Protein AF-A0A0P7BAP7-F1 (afdb_monomer)

Secondary structure (DSSP, 8-state):
--S--TTPPPEEEEEESSTTHHHHHHHHHHHHHTT--EEEEEETT--TTHHHH-TTSHHHHHHHHHHHHHHHHHHH-TTTPPPEEEEE-TTT-PEEE--STTS----HHHHHHHHHHHHTPPP-------

Organism: NCBI:txid78410

Nearest PDB structures (foldseek):
  5ztb-assembly1_B  TM=4.074E-01  e=4.237E-01  Thermus thermophilus HB27
  6de6-assembly1_B  TM=2.497E-01  e=5.277E-02  Rhizobium sp. 4-9
  4fwj-assembly1_A  TM=6.553E-01  e=9.877E-01  Homo sapiens
  5h81-assembly1_B  TM=5.715E-01  e=2.021E+00  Catharanthus roseus

InterPro domains:
  IPR013094 Alpha/beta hydrolase fold-3 [PF07859] (4-51)
  IPR029058 Alpha/Beta hydrolase fold [G3DSA:3.40.50.1820] (1-78)
  IPR029058 Alpha/Beta hydrolase fold [SSF53474] (5-73)

Sequence (130 aa):
MAGSWAGAPPVYVCAGWEILAYEARFLARKLRCDGVRVVFEEYEAMPHCFALLLGGIPSTRRCYDGWAGFVRAVVEDPGGVVSSAVSIKARTLEEEVLCFEDLCDATDDEVRERVLLKAGEVPALSTAKL

Solvent-accessible surface area (backbone atoms only — not comparable to full-atom values): 7565 Å² total; per-residue (Å²): 129,81,96,65,50,62,89,48,71,74,43,80,46,76,39,29,64,38,88,63,33,60,58,53,28,39,48,48,33,50,36,45,74,37,70,25,39,30,39,36,41,36,34,48,91,27,46,77,64,34,62,79,75,39,68,90,42,72,66,25,51,53,50,50,52,51,51,55,49,50,54,50,41,48,74,76,39,60,84,73,57,68,63,45,38,33,39,30,40,63,96,74,62,49,74,43,83,50,57,58,81,73,50,41,86,78,50,76,65,59,53,49,42,55,51,30,52,74,70,73,39,81,62,78,75,79,90,74,80,134

Radius of gyration: 16.69 Å; Cα contacts (8 Å, |Δi|>4): 178; chains: 1; bounding box: 42×29×53 Å

Structure (mmCIF, N/CA/C/O backbone):
data_AF-A0A0P7BAP7-F1
#
_entry.id   AF-A0A0P7BAP7-F1
#
loop_
_atom_site.group_PDB
_atom_site.id
_atom_site.type_symbol
_atom_site.label_atom_id
_atom_site.label_alt_id
_atom_site.label_comp_id
_atom_site.label_asym_id
_atom_site.label_entity_id
_atom_site.label_seq_id
_atom_site.pdbx_PDB_ins_code
_atom_site.Cartn_x
_atom_site.Cartn_y
_atom_site.Cartn_z
_atom_site.occupancy
_atom_site.B_iso_or_equiv
_atom_site.auth_seq_id
_atom_site.auth_comp_id
_atom_site.auth_asym_id
_atom_site.auth_atom_id
_atom_site.pdbx_PDB_model_num
ATOM 1 N N . MET A 1 1 ? 14.811 -9.254 -14.695 1.00 51.84 1 MET A N 1
ATOM 2 C CA . MET A 1 1 ? 13.596 -8.914 -13.918 1.00 51.84 1 MET A CA 1
ATOM 3 C C . MET A 1 1 ? 12.390 -9.014 -14.837 1.00 51.84 1 MET A C 1
ATOM 5 O O . MET A 1 1 ? 12.531 -8.659 -16.002 1.00 51.84 1 MET A O 1
ATOM 9 N N . ALA A 1 2 ? 11.250 -9.525 -14.365 1.00 64.38 2 ALA A N 1
ATOM 10 C CA . ALA A 1 2 ? 10.016 -9.485 -15.152 1.00 64.38 2 ALA A CA 1
ATOM 11 C C . ALA A 1 2 ? 9.634 -8.015 -15.403 1.00 64.38 2 ALA A C 1
ATOM 13 O O . ALA A 1 2 ? 9.664 -7.210 -14.477 1.00 64.38 2 ALA A O 1
ATOM 14 N N . GLY A 1 3 ? 9.352 -7.642 -16.654 1.0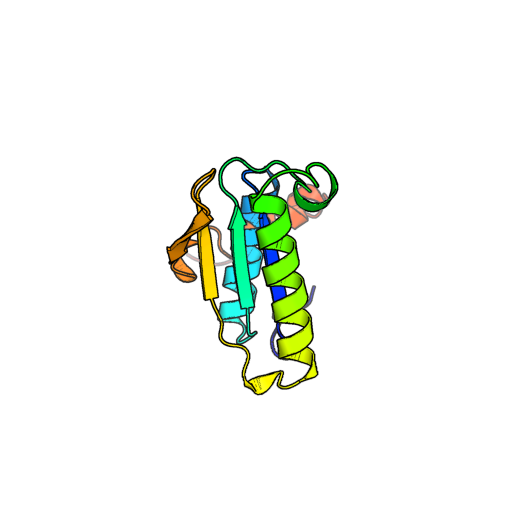0 84.25 3 GLY A N 1
ATOM 15 C CA . GLY A 1 3 ? 9.029 -6.254 -17.023 1.00 84.25 3 GLY A CA 1
ATOM 16 C C . GLY A 1 3 ? 7.598 -5.823 -16.676 1.00 84.25 3 GLY A C 1
ATOM 17 O O . GLY A 1 3 ? 7.247 -4.662 -16.866 1.00 84.25 3 GLY A O 1
ATOM 18 N N . SER A 1 4 ? 6.768 -6.754 -16.201 1.00 92.69 4 SER A N 1
ATOM 19 C CA . SER A 1 4 ? 5.356 -6.539 -15.894 1.00 92.69 4 SER A CA 1
ATOM 20 C C . SER A 1 4 ? 4.878 -7.506 -14.810 1.00 92.69 4 SER A C 1
ATOM 22 O O . SER A 1 4 ? 5.403 -8.616 -14.689 1.00 92.69 4 SER A O 1
ATOM 24 N N . TRP A 1 5 ? 3.859 -7.081 -14.068 1.00 95.94 5 TRP A N 1
ATOM 25 C CA . TRP A 1 5 ? 3.098 -7.856 -13.090 1.00 95.94 5 TRP A CA 1
ATOM 26 C C . TRP A 1 5 ? 1.796 -8.444 -13.651 1.00 95.94 5 TRP A C 1
ATOM 28 O O . TRP A 1 5 ? 0.990 -8.972 -12.888 1.00 95.94 5 TRP A O 1
ATOM 38 N N . ALA A 1 6 ? 1.556 -8.361 -14.962 1.00 95.88 6 ALA A N 1
ATOM 39 C CA . ALA A 1 6 ? 0.352 -8.914 -15.573 1.00 95.88 6 ALA A CA 1
ATOM 40 C C . ALA A 1 6 ? 0.154 -10.396 -15.192 1.00 95.88 6 ALA A C 1
ATOM 42 O O . ALA A 1 6 ? 1.062 -11.218 -15.324 1.00 95.88 6 ALA A O 1
ATOM 43 N N . GLY A 1 7 ? -1.045 -10.732 -14.710 1.00 94.56 7 GLY A N 1
ATOM 44 C CA . GLY A 1 7 ? -1.382 -12.072 -14.216 1.00 94.56 7 GLY A CA 1
ATOM 45 C C . GLY A 1 7 ? -1.027 -12.333 -12.747 1.00 94.56 7 GLY A C 1
ATOM 46 O O . GLY A 1 7 ? -1.342 -13.411 -12.244 1.00 94.56 7 GLY A O 1
ATOM 47 N N . ALA A 1 8 ? -0.419 -11.373 -12.042 1.00 96.12 8 ALA A N 1
ATOM 48 C CA . ALA A 1 8 ? -0.249 -11.457 -10.595 1.00 96.12 8 ALA A CA 1
ATOM 49 C C . ALA A 1 8 ? -1.614 -11.481 -9.869 1.00 96.12 8 ALA A C 1
ATOM 51 O O . ALA A 1 8 ? -2.592 -10.904 -10.363 1.00 96.12 8 ALA A O 1
ATOM 52 N N . PRO A 1 9 ? -1.701 -12.137 -8.695 1.00 96.19 9 PRO A N 1
ATOM 53 C CA . PRO A 1 9 ? -2.906 -12.102 -7.870 1.00 96.19 9 PRO A CA 1
ATOM 54 C C . PRO A 1 9 ? -3.175 -10.680 -7.349 1.00 96.19 9 PRO A C 1
ATOM 56 O O . PRO A 1 9 ? -2.276 -9.838 -7.392 1.00 96.19 9 PRO A O 1
ATOM 59 N N . PRO A 1 10 ? -4.380 -10.399 -6.817 1.00 98.19 10 PRO A N 1
ATOM 60 C CA . PRO A 1 10 ? -4.629 -9.148 -6.112 1.00 98.19 10 PRO A CA 1
ATOM 61 C C . PRO A 1 10 ? -3.587 -8.901 -5.012 1.00 98.19 10 PRO A C 1
ATOM 63 O O . PRO A 1 10 ? -3.197 -9.832 -4.303 1.00 98.19 10 PRO A O 1
ATOM 66 N N . VAL A 1 11 ? -3.168 -7.647 -4.837 1.00 98.38 11 VAL A N 1
ATOM 67 C CA . VAL A 1 11 ? -2.129 -7.252 -3.873 1.00 98.38 11 VAL A CA 1
ATOM 68 C C . VAL A 1 11 ? -2.669 -6.222 -2.886 1.00 98.38 11 VAL A C 1
ATOM 70 O O . VAL A 1 11 ? -3.355 -5.277 -3.270 1.00 98.38 11 VAL A O 1
ATOM 73 N N . TYR A 1 12 ? -2.310 -6.391 -1.617 1.00 98.56 12 TYR A N 1
ATOM 74 C CA . TYR A 1 12 ? -2.502 -5.394 -0.571 1.00 98.56 12 TYR A CA 1
ATOM 75 C C . TYR A 1 12 ? -1.150 -4.803 -0.183 1.00 98.56 12 TYR A C 1
ATOM 77 O O . TYR A 1 12 ? -0.202 -5.543 0.088 1.00 98.56 12 TYR A O 1
ATOM 85 N N . VAL A 1 13 ? -1.063 -3.479 -0.160 1.00 98.38 13 VAL A N 1
ATOM 86 C CA . VAL A 1 13 ? 0.135 -2.734 0.227 1.00 98.38 13 VAL A CA 1
ATOM 87 C C . VAL A 1 13 ? -0.266 -1.743 1.309 1.00 98.38 13 VAL A C 1
ATOM 89 O O . VAL A 1 13 ? -1.117 -0.891 1.076 1.00 98.38 13 VAL A O 1
ATOM 92 N N . CYS A 1 14 ? 0.368 -1.822 2.477 1.00 97.88 14 CYS A N 1
ATOM 93 C CA . CYS A 1 14 ? 0.243 -0.802 3.512 1.00 97.88 14 CYS A CA 1
ATOM 94 C C . CYS A 1 14 ? 1.610 -0.213 3.854 1.00 97.88 14 CYS A C 1
ATOM 96 O O . CYS A 1 14 ? 2.578 -0.961 4.012 1.00 97.88 14 CYS A O 1
ATOM 98 N N . ALA A 1 15 ? 1.686 1.107 3.998 1.00 98.19 15 ALA A N 1
ATOM 99 C CA . ALA A 1 15 ? 2.924 1.806 4.336 1.00 98.19 15 ALA A CA 1
ATOM 100 C C . ALA A 1 15 ? 2.671 2.936 5.336 1.00 98.19 15 ALA A C 1
ATOM 102 O O . ALA A 1 15 ? 1.587 3.516 5.371 1.00 98.19 15 ALA A O 1
ATOM 103 N N . GLY A 1 16 ? 3.676 3.244 6.154 1.00 98.00 16 GLY A N 1
ATOM 104 C CA . GLY A 1 16 ? 3.675 4.445 6.988 1.00 98.00 16 GLY A CA 1
ATOM 105 C C . GLY A 1 16 ? 4.275 5.657 6.269 1.00 98.00 16 GLY A C 1
ATOM 106 O O . GLY A 1 16 ? 4.606 5.612 5.084 1.00 98.00 16 GLY A O 1
ATOM 107 N N . TRP A 1 17 ? 4.502 6.739 7.008 1.00 96.88 17 TRP A N 1
ATOM 108 C CA . TRP A 1 17 ? 5.366 7.837 6.572 1.00 96.88 17 TRP A CA 1
ATOM 109 C C . TRP A 1 17 ? 6.822 7.489 6.865 1.00 96.88 17 TRP A C 1
ATOM 111 O O . TRP A 1 17 ? 7.405 7.861 7.882 1.00 96.88 17 TRP A O 1
ATOM 121 N N . GLU A 1 18 ? 7.394 6.719 5.951 1.00 95.75 18 GLU A N 1
ATOM 122 C CA . GLU A 1 18 ? 8.710 6.108 6.077 1.00 95.75 18 GLU A CA 1
ATOM 123 C C . GLU A 1 18 ? 9.532 6.247 4.792 1.00 95.75 18 GLU A C 1
ATOM 125 O O . GLU A 1 18 ? 9.010 6.596 3.734 1.00 95.75 18 GLU A O 1
ATOM 130 N N . ILE A 1 19 ? 10.827 5.927 4.862 1.00 95.31 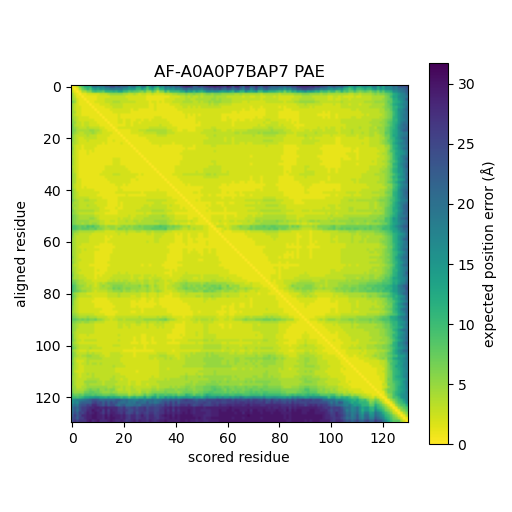19 ILE A N 1
ATOM 131 C CA . ILE A 1 19 ? 11.727 6.002 3.698 1.00 95.31 19 ILE A CA 1
ATOM 132 C C . ILE A 1 19 ? 11.250 5.084 2.559 1.00 95.31 19 ILE A C 1
ATOM 134 O O . ILE A 1 19 ? 11.304 5.474 1.396 1.00 95.31 19 ILE A O 1
ATOM 138 N N . LEU A 1 20 ? 10.720 3.903 2.891 1.00 95.62 20 LEU A N 1
ATOM 139 C CA . LEU A 1 20 ? 10.232 2.921 1.915 1.00 95.62 20 LEU A CA 1
ATOM 140 C C . LEU A 1 20 ? 8.866 3.287 1.311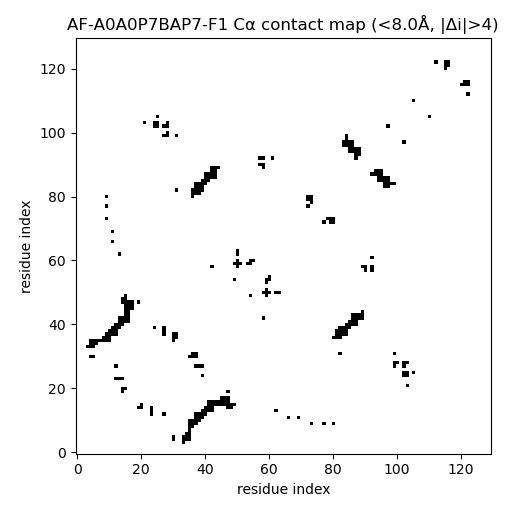 1.00 95.62 20 LEU A C 1
ATOM 142 O O . LEU A 1 20 ? 8.414 2.648 0.361 1.00 95.62 20 LEU A O 1
ATOM 146 N N . ALA A 1 21 ? 8.194 4.323 1.823 1.00 95.88 21 ALA A N 1
ATOM 147 C CA . ALA A 1 21 ? 6.865 4.703 1.354 1.00 95.88 21 ALA A CA 1
ATOM 148 C C . ALA A 1 21 ? 6.884 5.139 -0.118 1.00 95.88 21 ALA A C 1
ATOM 150 O O . ALA A 1 21 ? 5.908 4.945 -0.837 1.00 95.88 21 ALA A O 1
ATOM 151 N N . TYR A 1 22 ? 7.993 5.715 -0.590 1.00 95.19 22 TYR A N 1
ATOM 152 C CA . TYR A 1 22 ? 8.146 6.086 -1.997 1.00 95.19 22 TYR A CA 1
ATOM 153 C C . TYR A 1 22 ? 8.096 4.858 -2.922 1.00 95.19 22 TYR A C 1
ATOM 155 O O . TYR A 1 22 ? 7.380 4.848 -3.921 1.00 95.19 22 TYR A O 1
ATOM 163 N N . GLU A 1 23 ? 8.798 3.789 -2.548 1.00 95.00 23 GLU A N 1
ATOM 164 C CA . GLU A 1 23 ? 8.856 2.536 -3.307 1.00 95.00 23 GLU A CA 1
ATOM 165 C C . GLU A 1 23 ? 7.533 1.763 -3.216 1.00 95.00 23 GLU A C 1
ATOM 167 O O . GLU A 1 23 ? 7.087 1.187 -4.208 1.00 95.00 23 GLU A O 1
ATOM 172 N N . ALA A 1 24 ? 6.860 1.804 -2.060 1.00 97.69 24 ALA A N 1
ATOM 173 C CA . ALA A 1 24 ? 5.526 1.229 -1.884 1.00 97.69 24 ALA A CA 1
ATOM 174 C C . ALA A 1 24 ? 4.483 1.909 -2.789 1.00 97.69 24 ALA A C 1
ATOM 176 O O . ALA A 1 24 ? 3.705 1.224 -3.458 1.00 97.69 24 ALA A O 1
ATOM 177 N N . ARG A 1 25 ? 4.508 3.247 -2.868 1.00 98.06 25 ARG A N 1
ATOM 178 C CA . ARG A 1 25 ? 3.659 4.030 -3.779 1.00 98.06 25 ARG A CA 1
ATOM 179 C C . ARG A 1 25 ? 3.953 3.725 -5.249 1.00 98.06 25 ARG A C 1
ATOM 181 O O . ARG A 1 25 ? 3.022 3.492 -6.022 1.00 98.06 25 ARG A O 1
ATOM 188 N N . PHE A 1 26 ? 5.234 3.664 -5.628 1.00 97.44 26 PHE A N 1
ATOM 189 C CA . PHE A 1 26 ? 5.647 3.256 -6.974 1.00 97.44 26 PHE A CA 1
ATOM 190 C C . PHE A 1 26 ? 5.104 1.866 -7.330 1.00 97.44 26 PHE A C 1
ATOM 192 O O . PHE A 1 26 ? 4.493 1.696 -8.386 1.00 97.44 26 PHE A O 1
ATOM 199 N N . LEU A 1 27 ? 5.284 0.885 -6.439 1.00 97.19 27 LEU A N 1
ATOM 200 C CA . LEU A 1 27 ? 4.818 -0.483 -6.648 1.00 97.19 27 LEU A CA 1
ATOM 201 C C . LEU A 1 27 ? 3.294 -0.540 -6.801 1.00 97.19 27 LEU A C 1
ATOM 203 O O . LEU A 1 27 ? 2.810 -1.190 -7.725 1.00 97.19 27 LEU A O 1
ATOM 207 N N . ALA A 1 28 ? 2.540 0.158 -5.948 1.00 98.31 28 ALA A N 1
ATOM 208 C CA . ALA A 1 28 ? 1.081 0.198 -6.022 1.00 98.31 28 ALA A CA 1
ATOM 209 C C . ALA A 1 28 ? 0.585 0.748 -7.370 1.00 98.31 28 ALA A C 1
ATOM 211 O O . ALA A 1 28 ? -0.250 0.120 -8.027 1.00 98.31 28 ALA A O 1
ATOM 212 N N . ARG A 1 29 ? 1.155 1.871 -7.830 1.00 98.00 29 ARG A N 1
ATOM 213 C CA . ARG A 1 29 ? 0.859 2.437 -9.154 1.00 98.00 29 ARG A CA 1
ATOM 214 C C . ARG A 1 29 ? 1.248 1.473 -10.277 1.00 98.00 29 ARG A C 1
ATOM 216 O O . ARG A 1 29 ? 0.452 1.234 -11.179 1.00 98.00 29 ARG A O 1
ATOM 223 N N . LYS A 1 30 ? 2.445 0.880 -10.222 1.00 96.94 30 LYS A N 1
ATOM 224 C CA . LYS A 1 30 ? 2.941 -0.054 -11.245 1.00 96.94 30 LYS A CA 1
ATOM 225 C C . LYS A 1 30 ? 2.059 -1.300 -11.368 1.00 96.94 30 LYS A C 1
ATOM 227 O O . LYS A 1 30 ? 1.663 -1.657 -12.475 1.00 96.94 30 LYS A O 1
ATOM 232 N N . LEU A 1 31 ? 1.699 -1.921 -10.246 1.00 97.50 31 LEU A N 1
ATOM 233 C CA . LEU A 1 31 ? 0.764 -3.046 -10.201 1.00 97.50 31 LEU A CA 1
ATOM 234 C C . LEU A 1 31 ? -0.575 -2.673 -10.856 1.00 97.50 31 LEU A C 1
ATOM 236 O O . LEU A 1 31 ? -1.077 -3.412 -11.704 1.00 97.50 31 LEU A O 1
ATOM 240 N N . ARG A 1 32 ? -1.119 -1.495 -10.524 1.00 97.62 32 ARG A N 1
ATOM 241 C CA . ARG A 1 32 ? -2.374 -1.003 -11.103 1.00 97.62 32 ARG A CA 1
ATOM 242 C C . ARG A 1 32 ? -2.279 -0.771 -12.615 1.00 97.62 32 ARG A C 1
ATOM 244 O O . ARG A 1 32 ? -3.230 -1.111 -13.326 1.00 97.62 32 ARG A O 1
ATOM 251 N N . CYS A 1 33 ? -1.167 -0.220 -13.104 1.00 96.50 33 CYS A N 1
ATOM 252 C CA . CYS A 1 33 ? -0.903 -0.035 -14.536 1.00 96.50 33 CYS A CA 1
ATOM 253 C C . CYS A 1 33 ? -0.776 -1.368 -15.284 1.00 96.50 33 CYS A C 1
ATOM 255 O O . CYS A 1 33 ? -1.246 -1.485 -16.412 1.00 96.50 33 CYS A O 1
ATOM 257 N N . ASP A 1 34 ? -0.209 -2.389 -14.642 1.00 96.88 34 ASP A N 1
ATOM 258 C CA . ASP A 1 34 ? -0.064 -3.737 -15.205 1.00 96.88 34 ASP A CA 1
ATOM 259 C C . ASP A 1 34 ? -1.362 -4.572 -15.140 1.00 96.88 34 ASP A C 1
ATOM 261 O O . ASP A 1 34 ? -1.366 -5.757 -15.479 1.00 96.88 34 ASP A O 1
ATOM 265 N N . GLY A 1 35 ? -2.479 -3.968 -14.718 1.00 96.88 35 GLY A N 1
ATOM 266 C CA . GLY A 1 35 ? -3.791 -4.615 -14.656 1.00 96.88 35 GLY A CA 1
ATOM 267 C C . GLY A 1 35 ? -4.014 -5.480 -13.413 1.00 96.88 35 GLY A C 1
ATOM 268 O O . GLY A 1 35 ? -4.993 -6.227 -13.357 1.00 96.88 35 GLY A O 1
ATOM 269 N N . VAL A 1 36 ? -3.138 -5.382 -12.411 1.00 97.62 36 VAL A N 1
ATOM 270 C CA . VAL A 1 36 ? -3.302 -6.067 -11.126 1.00 97.62 36 VAL A CA 1
ATOM 271 C C . VAL A 1 36 ? -4.304 -5.302 -10.262 1.00 97.62 36 VAL A C 1
ATOM 273 O O . VAL A 1 36 ? -4.349 -4.070 -10.268 1.00 97.62 36 VAL A O 1
ATOM 276 N N . ARG A 1 37 ? -5.121 -6.036 -9.502 1.00 98.19 37 ARG A N 1
ATOM 277 C CA . ARG A 1 37 ? -6.017 -5.453 -8.494 1.00 98.19 37 ARG A CA 1
ATOM 278 C C . ARG A 1 37 ? -5.203 -5.078 -7.260 1.00 98.19 37 ARG A C 1
ATOM 280 O O . ARG A 1 37 ? -4.537 -5.946 -6.703 1.00 98.19 37 ARG A O 1
ATOM 287 N N . VAL A 1 38 ? -5.262 -3.820 -6.832 1.00 98.38 38 VAL A N 1
ATOM 288 C CA . VAL A 1 38 ? -4.409 -3.316 -5.743 1.00 98.38 38 VAL A CA 1
ATOM 289 C C . VAL A 1 38 ? -5.223 -2.555 -4.715 1.00 98.38 38 VAL A C 1
ATOM 291 O O . VAL A 1 38 ? -5.917 -1.611 -5.075 1.00 98.38 38 VAL A O 1
ATOM 294 N N . VAL A 1 39 ? -5.079 -2.914 -3.444 1.00 98.75 39 VAL A N 1
ATOM 295 C CA . VAL A 1 39 ? -5.510 -2.083 -2.315 1.00 98.75 39 VAL A CA 1
ATOM 296 C C . VAL A 1 39 ? -4.261 -1.472 -1.690 1.00 98.75 39 VAL A C 1
ATOM 298 O O . VAL A 1 39 ? -3.415 -2.193 -1.163 1.00 98.75 39 VAL A O 1
ATOM 301 N N . PHE A 1 40 ? -4.122 -0.154 -1.798 1.00 98.81 40 PHE A N 1
ATOM 302 C CA . PHE A 1 40 ? -3.037 0.621 -1.207 1.00 98.81 40 PHE A CA 1
ATOM 303 C C . PHE A 1 40 ? -3.567 1.475 -0.055 1.00 98.81 40 PHE A C 1
ATOM 305 O O . PHE A 1 40 ? -4.482 2.277 -0.238 1.00 98.81 40 PHE A O 1
ATOM 312 N N . GLU A 1 41 ? -2.968 1.323 1.121 1.00 98.69 41 GLU A N 1
ATOM 313 C CA . GLU A 1 41 ? -3.288 2.119 2.302 1.00 98.69 41 GLU A CA 1
ATOM 314 C C . GLU A 1 41 ? -2.027 2.776 2.870 1.00 98.69 41 GLU A C 1
ATOM 316 O O . GLU A 1 41 ? -1.079 2.113 3.297 1.00 98.69 41 GLU A O 1
ATOM 321 N N . GLU A 1 42 ? -2.020 4.100 2.920 1.00 98.31 42 GLU A N 1
ATOM 322 C CA . GLU A 1 42 ? -0.964 4.873 3.558 1.00 98.31 42 GLU A CA 1
ATOM 323 C C . GLU A 1 42 ? -1.416 5.361 4.927 1.00 98.31 42 GLU A C 1
ATOM 325 O O . GLU A 1 42 ? -2.491 5.928 5.061 1.00 98.31 42 GLU A O 1
ATOM 330 N N . TYR A 1 43 ? -0.589 5.186 5.950 1.00 98.44 43 TYR A N 1
ATOM 331 C CA . TYR A 1 43 ? -0.920 5.561 7.315 1.00 98.44 43 TYR A CA 1
ATOM 332 C C . TYR A 1 43 ? -0.122 6.786 7.756 1.00 98.44 43 TYR A C 1
ATOM 334 O O . TYR A 1 43 ? 1.096 6.723 7.955 1.00 98.44 43 TYR A O 1
ATOM 342 N N . GLU A 1 44 ? -0.828 7.897 7.961 1.00 98.31 44 GLU A N 1
ATOM 343 C CA . GLU A 1 44 ? -0.236 9.160 8.390 1.00 98.31 44 GLU A CA 1
ATOM 344 C C . GLU A 1 44 ? 0.499 9.015 9.730 1.00 98.31 44 GLU A C 1
ATOM 346 O O . GLU A 1 44 ? 0.004 8.409 10.687 1.00 98.31 44 GLU A O 1
ATOM 351 N N . ALA A 1 45 ? 1.693 9.612 9.796 1.00 96.94 45 ALA A N 1
ATOM 352 C CA . ALA A 1 45 ? 2.561 9.656 10.972 1.00 96.94 45 ALA A CA 1
ATOM 353 C C . ALA A 1 45 ? 2.961 8.283 11.553 1.00 96.94 45 ALA A C 1
ATOM 355 O O . ALA A 1 45 ? 3.459 8.216 12.680 1.00 96.94 45 ALA A O 1
ATOM 356 N N . MET A 1 46 ? 2.774 7.190 10.806 1.00 98.12 46 MET A N 1
ATOM 357 C CA . MET A 1 46 ? 3.180 5.853 11.235 1.00 98.12 46 MET A CA 1
ATOM 358 C C . MET A 1 46 ? 4.614 5.521 10.797 1.00 98.12 46 MET A C 1
ATOM 360 O O . MET A 1 46 ? 4.968 5.793 9.651 1.00 98.12 46 MET A O 1
ATOM 364 N N . PRO A 1 47 ? 5.448 4.919 11.668 1.00 97.00 47 PRO A N 1
ATOM 365 C CA . PRO A 1 47 ? 6.800 4.496 11.308 1.00 97.00 47 PRO A CA 1
ATOM 366 C C . PRO A 1 47 ? 6.813 3.189 10.498 1.00 97.00 47 PRO A C 1
ATOM 368 O O . PRO A 1 47 ? 5.797 2.501 10.366 1.00 97.00 47 PRO A O 1
ATOM 371 N N . HIS A 1 48 ? 8.003 2.804 10.027 1.00 97.56 48 HIS A N 1
ATOM 372 C CA . HIS A 1 48 ? 8.240 1.489 9.431 1.00 97.56 48 HIS A CA 1
ATOM 373 C C . HIS A 1 48 ? 7.728 0.368 10.341 1.00 97.56 48 HIS A C 1
ATOM 375 O O . HIS A 1 48 ? 8.007 0.354 11.542 1.00 97.56 48 HIS A O 1
ATOM 381 N N . CYS A 1 49 ? 6.987 -0.579 9.764 1.00 95.88 49 CYS A N 1
ATOM 382 C CA . CYS A 1 49 ? 6.406 -1.714 10.484 1.00 95.88 49 CYS A CA 1
ATOM 383 C C . CYS A 1 49 ? 5.520 -1.332 11.693 1.00 95.88 49 CYS A C 1
ATOM 385 O O . CYS A 1 49 ? 5.428 -2.104 12.651 1.00 95.88 49 CYS A O 1
ATOM 387 N N . PHE A 1 50 ? 4.833 -0.179 11.676 1.00 96.88 50 PHE A N 1
ATOM 388 C CA . PHE A 1 50 ? 3.993 0.263 12.803 1.00 96.88 50 PHE A CA 1
ATOM 389 C C . PHE A 1 50 ? 2.981 -0.791 13.276 1.00 96.88 50 PHE A C 1
ATOM 391 O O . PHE A 1 50 ? 2.766 -0.916 14.478 1.00 96.88 50 PHE A O 1
ATOM 398 N N . ALA A 1 51 ? 2.405 -1.584 12.365 1.00 95.06 51 ALA A N 1
ATOM 399 C CA . ALA A 1 51 ? 1.432 -2.613 12.721 1.00 95.06 51 ALA A CA 1
ATOM 400 C C . ALA A 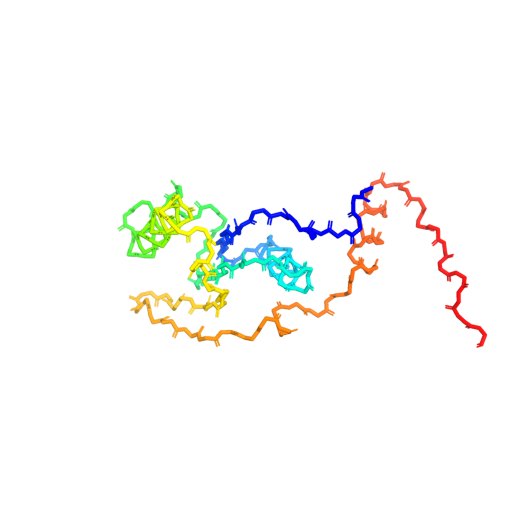1 51 ? 2.033 -3.706 13.631 1.00 95.06 51 ALA A C 1
ATOM 402 O O . ALA A 1 51 ? 1.338 -4.265 14.480 1.00 95.06 51 ALA A O 1
ATOM 403 N N . LEU A 1 52 ? 3.336 -3.980 13.498 1.00 94.81 52 LEU A N 1
ATOM 404 C CA . LEU A 1 52 ? 4.066 -4.938 14.333 1.00 94.81 52 LEU A CA 1
ATOM 405 C C . LEU A 1 52 ? 4.564 -4.307 15.640 1.00 94.81 52 LEU A C 1
ATOM 407 O O . LEU A 1 52 ? 4.642 -4.984 16.661 1.00 94.81 52 LEU A O 1
ATOM 411 N N . LEU A 1 53 ? 4.914 -3.018 15.611 1.00 94.75 53 LEU A N 1
ATOM 412 C CA . LEU A 1 53 ? 5.575 -2.335 16.728 1.00 94.75 53 LEU A CA 1
ATOM 413 C C . LEU A 1 53 ? 4.602 -1.624 17.677 1.00 94.75 53 LEU A C 1
ATOM 415 O O . LEU A 1 53 ? 4.866 -1.519 18.872 1.00 94.75 53 LEU A O 1
ATOM 419 N N . LEU A 1 54 ? 3.478 -1.128 17.162 1.00 94.69 54 LEU A N 1
ATOM 420 C CA . LEU A 1 54 ? 2.537 -0.263 17.873 1.00 94.69 54 LEU A CA 1
ATOM 421 C C . LEU A 1 54 ? 1.167 -0.939 18.012 1.00 94.69 54 LEU A C 1
ATOM 423 O O . LEU A 1 54 ? 0.144 -0.376 17.640 1.00 94.69 54 LEU A O 1
ATOM 427 N N . GLY A 1 55 ? 1.111 -2.151 18.568 1.00 92.44 55 GLY A N 1
ATOM 428 C CA . GLY A 1 55 ? -0.134 -2.932 18.684 1.00 92.44 55 GLY A CA 1
ATOM 429 C C . GLY A 1 55 ? -1.299 -2.236 19.411 1.00 92.44 55 GLY A C 1
ATOM 430 O O . GLY A 1 55 ? -2.455 -2.581 19.190 1.00 92.44 55 GLY A O 1
ATOM 431 N N . GLY A 1 56 ? -1.010 -1.252 20.268 1.00 93.12 56 GLY A N 1
ATOM 432 C CA . GLY A 1 56 ? -2.002 -0.589 21.121 1.00 93.12 56 GLY A CA 1
ATOM 433 C C . GLY A 1 56 ? -2.690 0.643 20.529 1.00 93.12 56 GLY A C 1
ATOM 434 O O . GLY A 1 56 ? -3.512 1.240 21.222 1.00 93.12 56 GLY A O 1
ATOM 435 N N . ILE A 1 57 ? -2.355 1.067 19.304 1.00 95.44 57 ILE A N 1
ATOM 436 C CA . ILE A 1 57 ? -2.933 2.287 18.714 1.00 95.44 57 ILE A CA 1
ATOM 437 C C . ILE A 1 57 ? -4.048 1.977 17.701 1.00 95.44 57 ILE A C 1
ATOM 439 O O . ILE A 1 57 ? -3.996 0.944 17.027 1.00 95.44 57 ILE A O 1
ATOM 443 N N . PRO A 1 58 ? -5.035 2.880 17.528 1.00 96.62 58 PRO A N 1
ATOM 444 C CA . PRO A 1 58 ? -6.161 2.657 16.619 1.00 96.62 58 PRO A CA 1
ATOM 445 C C . PRO A 1 58 ? -5.754 2.370 15.166 1.00 96.62 58 PRO A C 1
ATOM 447 O O . PRO A 1 58 ? -6.346 1.499 14.530 1.00 96.62 58 PRO A O 1
ATOM 450 N N . SER A 1 59 ? -4.709 3.036 14.661 1.00 97.06 59 SER A N 1
ATOM 451 C CA . SER A 1 59 ? -4.199 2.834 13.297 1.00 97.06 59 SER A CA 1
ATOM 452 C C . SER A 1 59 ? -3.741 1.396 13.050 1.00 97.06 59 SER A C 1
ATOM 454 O O . SER A 1 59 ? -4.007 0.835 11.993 1.00 97.06 59 SER A O 1
ATOM 456 N N . THR A 1 60 ? -3.107 0.763 14.040 1.00 97.19 60 THR A N 1
ATOM 457 C CA . THR A 1 60 ? -2.663 -0.633 13.943 1.00 97.19 60 THR A CA 1
ATOM 458 C C . THR A 1 60 ? -3.842 -1.585 13.837 1.00 97.19 60 THR A C 1
ATOM 460 O O . THR A 1 60 ? -3.831 -2.488 13.003 1.00 97.19 60 THR A O 1
ATOM 463 N N . ARG A 1 61 ? -4.897 -1.355 14.627 1.00 97.12 61 ARG A N 1
ATOM 464 C CA . ARG A 1 61 ? -6.123 -2.149 14.527 1.00 97.12 61 ARG A CA 1
ATOM 465 C C . ARG A 1 61 ? -6.777 -2.000 13.151 1.00 97.12 61 ARG A C 1
ATOM 467 O O . ARG A 1 61 ? -7.076 -3.010 12.530 1.00 97.12 61 ARG A O 1
ATOM 474 N N . ARG A 1 62 ? -6.919 -0.769 12.645 1.00 97.69 62 ARG A N 1
ATOM 475 C CA . ARG A 1 62 ? -7.465 -0.505 11.301 1.00 97.69 62 ARG A CA 1
ATOM 476 C C . ARG A 1 62 ? -6.634 -1.162 10.191 1.00 97.69 62 ARG A C 1
ATOM 478 O O . ARG A 1 62 ? -7.220 -1.673 9.240 1.00 97.69 62 ARG A O 1
ATOM 485 N N . CYS A 1 63 ? -5.308 -1.191 10.329 1.00 98.19 63 CYS A N 1
ATOM 486 C CA . CYS A 1 63 ? -4.412 -1.885 9.401 1.00 98.19 63 CYS A CA 1
ATOM 487 C C . CYS A 1 63 ? -4.637 -3.397 9.402 1.00 98.19 63 CYS A C 1
ATOM 489 O O . CYS A 1 63 ? -4.788 -3.992 8.337 1.00 98.19 63 CYS A O 1
ATOM 491 N N . TYR A 1 64 ? -4.746 -4.018 10.579 1.00 98.06 64 TYR A N 1
ATOM 492 C CA . TYR A 1 64 ? -5.065 -5.443 10.663 1.00 98.06 64 TYR A CA 1
ATOM 493 C C . TYR A 1 64 ? -6.466 -5.769 10.146 1.00 98.06 64 TYR A C 1
ATOM 495 O O . TYR A 1 64 ? -6.624 -6.776 9.462 1.00 98.06 64 TYR A O 1
ATOM 503 N N . ASP A 1 65 ? -7.463 -4.929 10.425 1.00 98.00 65 ASP A N 1
ATOM 504 C CA . ASP A 1 65 ? -8.828 -5.119 9.928 1.00 98.00 65 ASP A CA 1
ATOM 505 C C . ASP A 1 65 ? -8.875 -5.031 8.390 1.00 98.00 65 ASP A C 1
ATOM 507 O O . ASP A 1 65 ? -9.494 -5.881 7.745 1.00 98.00 65 ASP A O 1
ATOM 511 N N . GLY A 1 66 ? -8.170 -4.057 7.798 1.00 98.06 66 GLY A N 1
ATOM 512 C CA . GLY A 1 66 ? -8.021 -3.907 6.347 1.00 98.06 66 GLY A CA 1
ATOM 513 C C . GLY A 1 66 ? -7.304 -5.097 5.710 1.00 98.06 66 GLY A C 1
ATOM 514 O O . GLY A 1 66 ? -7.824 -5.713 4.780 1.00 98.06 66 GLY A O 1
ATOM 515 N N . TRP A 1 67 ? -6.160 -5.497 6.269 1.00 98.31 67 TRP A N 1
ATOM 516 C CA . TRP A 1 67 ? -5.389 -6.643 5.785 1.00 98.31 67 TRP A CA 1
ATOM 517 C C . TRP A 1 67 ? -6.187 -7.953 5.900 1.00 98.31 67 TRP A C 1
ATOM 519 O O . TRP A 1 67 ? -6.350 -8.678 4.917 1.00 98.31 67 TRP A O 1
ATOM 529 N N . ALA A 1 68 ? -6.747 -8.265 7.068 1.00 98.25 68 ALA A N 1
ATOM 530 C CA . ALA A 1 68 ? -7.540 -9.479 7.259 1.00 98.25 68 ALA A CA 1
ATOM 531 C C . ALA A 1 68 ? -8.799 -9.483 6.376 1.00 98.25 68 ALA A C 1
ATOM 533 O O . ALA A 1 68 ? -9.169 -10.519 5.817 1.00 98.25 68 ALA A O 1
ATOM 534 N N . GLY A 1 69 ? -9.439 -8.320 6.215 1.00 98.25 69 GLY A N 1
ATOM 535 C CA . GLY A 1 69 ? -10.562 -8.127 5.303 1.00 98.25 69 GLY A CA 1
ATOM 536 C C . GLY A 1 69 ? -10.188 -8.407 3.850 1.00 98.25 69 GLY A C 1
ATOM 537 O O . GLY A 1 69 ? -10.902 -9.147 3.176 1.00 98.25 69 GLY A O 1
ATOM 538 N N . PHE A 1 70 ? -9.046 -7.892 3.396 1.00 98.50 70 PHE A N 1
ATOM 539 C CA . PHE A 1 70 ? -8.515 -8.150 2.063 1.00 98.50 70 PHE A CA 1
ATOM 540 C C . PHE A 1 70 ? -8.227 -9.636 1.833 1.00 98.50 70 PHE A C 1
ATOM 542 O O . PHE A 1 70 ? -8.645 -10.187 0.819 1.00 98.50 70 PHE A O 1
ATOM 549 N N . VAL A 1 71 ? -7.564 -10.310 2.781 1.00 98.38 71 VAL A N 1
ATOM 550 C CA . VAL A 1 71 ? -7.271 -11.751 2.673 1.00 98.38 71 VAL A CA 1
ATOM 551 C C . VAL A 1 71 ? -8.559 -12.551 2.514 1.00 98.38 71 VAL A C 1
ATOM 553 O O . VAL A 1 71 ? -8.649 -13.392 1.623 1.00 98.38 71 VAL A O 1
ATOM 556 N N . ARG A 1 72 ? -9.576 -12.261 3.335 1.00 98.25 72 ARG A N 1
ATOM 557 C CA . ARG A 1 72 ? -10.887 -12.906 3.214 1.00 98.25 72 ARG A CA 1
ATOM 558 C C . ARG A 1 72 ? -11.512 -12.643 1.842 1.00 98.25 72 ARG A C 1
ATOM 560 O O . ARG A 1 72 ? -11.913 -13.596 1.184 1.00 98.25 72 ARG A O 1
ATOM 567 N N . ALA A 1 73 ? -11.531 -11.387 1.390 1.00 97.38 73 ALA A N 1
ATOM 568 C CA . ALA A 1 73 ? -12.103 -11.014 0.098 1.00 97.38 73 ALA A CA 1
ATOM 569 C C . ALA A 1 73 ? -11.425 -11.745 -1.072 1.00 97.38 73 ALA A C 1
ATOM 571 O O . ALA A 1 73 ? -12.109 -12.278 -1.937 1.00 97.38 73 ALA A O 1
ATOM 572 N N . VAL A 1 74 ? -10.092 -11.840 -1.071 1.00 97.50 74 VAL A N 1
ATOM 573 C CA . VAL A 1 74 ? -9.337 -12.555 -2.113 1.00 97.50 74 VAL A CA 1
ATOM 574 C C . VAL A 1 74 ? -9.622 -14.056 -2.107 1.00 97.50 74 VAL A C 1
ATOM 576 O O . VAL A 1 74 ? -9.644 -14.665 -3.171 1.00 97.50 74 VAL A O 1
ATOM 579 N N . VAL A 1 75 ? -9.811 -14.669 -0.937 1.00 97.31 75 VAL A N 1
ATOM 580 C CA . VAL A 1 75 ? -10.095 -16.109 -0.833 1.00 97.31 75 VAL A CA 1
ATOM 581 C C . VAL A 1 75 ? -11.530 -16.433 -1.251 1.00 97.31 75 VAL A C 1
ATOM 583 O O . VAL A 1 75 ? -11.758 -17.461 -1.885 1.00 97.31 75 VAL A O 1
ATOM 586 N N . GLU A 1 76 ? -12.489 -15.578 -0.899 1.00 97.19 76 GLU A N 1
ATOM 587 C CA . GLU A 1 76 ? -13.912 -15.790 -1.184 1.00 97.19 76 GLU A CA 1
ATOM 588 C C . GLU A 1 76 ? -14.281 -15.433 -2.631 1.00 97.19 76 GLU A C 1
ATOM 590 O O . GLU A 1 76 ? -14.958 -16.210 -3.302 1.00 97.19 76 GLU A O 1
ATOM 595 N N . ASP A 1 77 ? -13.823 -14.280 -3.122 1.00 95.62 77 ASP A N 1
ATOM 596 C CA . ASP A 1 77 ? -14.043 -13.812 -4.491 1.00 95.62 77 ASP A CA 1
ATOM 597 C C . ASP A 1 77 ? -12.876 -12.915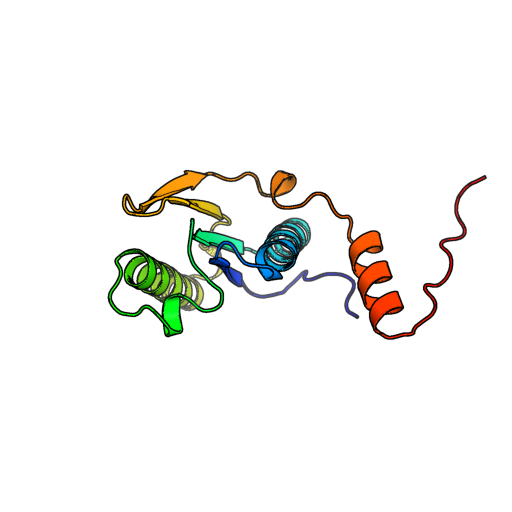 -4.954 1.00 95.62 77 ASP A C 1
ATOM 599 O O . ASP A 1 77 ? -12.942 -11.681 -4.879 1.00 95.62 77 ASP A O 1
ATOM 603 N N . PRO A 1 78 ? -11.798 -13.510 -5.498 1.00 87.19 78 PRO A N 1
ATOM 604 C CA . PRO A 1 78 ? -10.671 -12.737 -6.007 1.00 87.19 78 PRO A CA 1
ATOM 605 C C . PRO A 1 78 ? -11.060 -11.781 -7.147 1.00 87.19 78 PRO A C 1
ATOM 607 O O . PRO A 1 78 ? -10.377 -10.778 -7.373 1.00 87.19 78 PRO A O 1
ATOM 610 N N . GLY A 1 79 ? -12.140 -12.079 -7.883 1.00 90.56 79 GLY A N 1
ATOM 611 C CA . GLY A 1 79 ? -12.636 -11.253 -8.982 1.00 90.56 79 GLY A CA 1
ATOM 612 C C . GLY A 1 79 ? -13.313 -9.967 -8.507 1.00 90.56 79 GLY A C 1
ATOM 613 O O . GLY A 1 79 ? -13.198 -8.946 -9.197 1.00 90.56 79 GLY A O 1
ATOM 614 N N . GLY A 1 80 ? -13.943 -10.021 -7.330 1.00 92.94 80 GLY A N 1
ATOM 615 C CA . GLY A 1 80 ? -14.665 -8.931 -6.674 1.00 92.94 80 GLY A CA 1
ATOM 616 C C . GLY A 1 80 ? -13.788 -7.889 -5.979 1.00 92.94 80 GLY A C 1
ATOM 617 O O . GLY A 1 80 ? -14.290 -6.834 -5.592 1.00 92.94 80 GLY A O 1
ATOM 618 N N . VAL A 1 81 ? -12.478 -8.125 -5.848 1.00 96.69 81 VAL A N 1
ATOM 619 C CA . VAL A 1 81 ? -11.559 -7.128 -5.282 1.00 96.69 81 VAL A CA 1
ATOM 620 C C . VAL A 1 81 ? -11.436 -5.930 -6.226 1.00 96.69 81 VAL A C 1
ATOM 622 O O . VAL A 1 81 ? -10.970 -6.046 -7.363 1.00 96.69 81 VAL A O 1
ATOM 625 N N . VAL A 1 82 ? -11.830 -4.759 -5.730 1.00 96.69 82 VAL A N 1
ATOM 626 C CA . VAL A 1 82 ? -11.717 -3.477 -6.433 1.00 96.69 82 VAL A CA 1
ATOM 627 C C . VAL A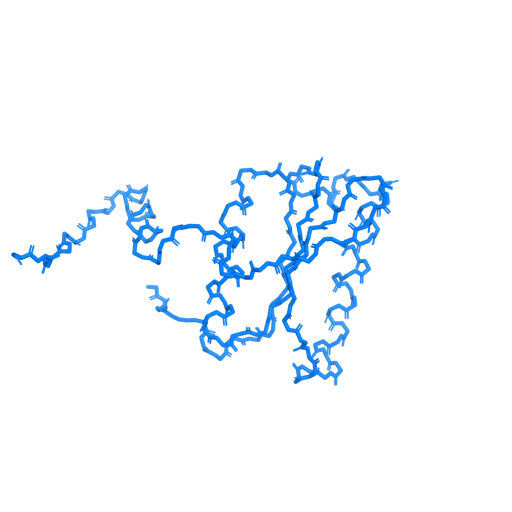 1 82 ? -10.425 -2.788 -6.015 1.00 96.69 82 VAL A C 1
ATOM 629 O O . VAL A 1 82 ? -10.038 -2.842 -4.851 1.00 96.69 82 VAL A O 1
ATOM 632 N N . SER A 1 83 ? -9.746 -2.149 -6.970 1.00 98.31 83 SER A N 1
ATOM 633 C CA . SER A 1 83 ? -8.536 -1.395 -6.642 1.00 98.31 83 SER A CA 1
ATOM 634 C C . SER A 1 83 ? -8.874 -0.093 -5.925 1.00 98.31 83 SER A C 1
ATOM 636 O O . SER A 1 83 ? -9.778 0.623 -6.354 1.00 98.31 83 SER A O 1
ATOM 638 N N . SER A 1 84 ? -8.115 0.236 -4.889 1.00 98.62 84 SER A N 1
ATOM 639 C CA . SER A 1 84 ? -8.262 1.464 -4.114 1.00 98.62 84 SER A CA 1
ATOM 640 C C . SER A 1 84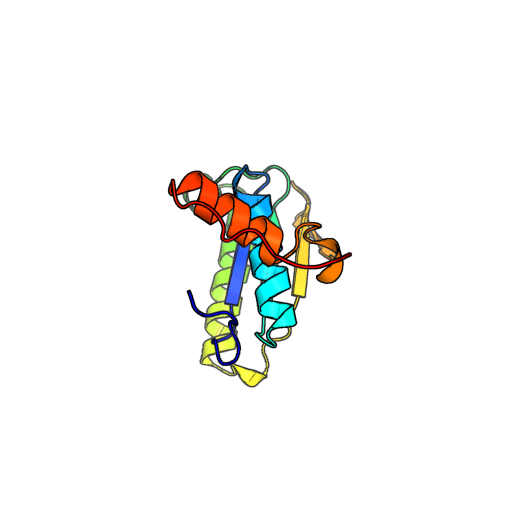 ? -6.903 1.970 -3.643 1.00 98.62 84 SER A C 1
ATOM 642 O O . SER A 1 84 ? -5.972 1.192 -3.436 1.00 98.62 84 SER A O 1
ATOM 644 N N . ALA A 1 85 ? -6.799 3.283 -3.480 1.00 98.75 85 ALA A N 1
ATOM 645 C CA . ALA A 1 85 ? -5.661 3.940 -2.862 1.00 98.75 85 ALA A CA 1
ATOM 646 C C . ALA A 1 85 ? -6.199 4.983 -1.881 1.00 98.75 85 ALA A C 1
ATOM 648 O O . ALA A 1 85 ? -7.011 5.825 -2.269 1.00 98.75 85 ALA A O 1
ATOM 649 N N . VAL A 1 86 ? -5.788 4.909 -0.617 1.00 98.75 86 VAL A N 1
ATOM 650 C CA . VAL A 1 86 ? -6.243 5.832 0.431 1.00 98.75 86 VAL A CA 1
ATOM 651 C C . VAL A 1 86 ? -5.104 6.229 1.363 1.00 98.75 86 VAL A C 1
ATOM 653 O O . VAL A 1 86 ? -4.205 5.434 1.635 1.00 98.75 86 VAL A O 1
ATOM 656 N N . SER A 1 87 ? -5.170 7.452 1.884 1.00 98.25 87 SER A N 1
ATOM 657 C CA . SER A 1 87 ? -4.398 7.903 3.040 1.00 98.25 87 SER A CA 1
ATOM 658 C C . SER A 1 87 ? -5.295 7.892 4.274 1.00 98.25 87 SER A C 1
ATOM 660 O O . SER A 1 87 ? -6.365 8.491 4.281 1.00 98.25 87 SER A O 1
ATOM 662 N N . ILE A 1 88 ? -4.841 7.252 5.342 1.00 98.62 88 ILE A N 1
ATOM 663 C CA . ILE A 1 88 ? -5.523 7.126 6.625 1.00 98.62 88 ILE A CA 1
ATOM 664 C C . ILE A 1 88 ? -4.953 8.172 7.579 1.00 98.62 88 ILE A C 1
ATOM 666 O O . ILE A 1 88 ? -3.782 8.098 7.965 1.00 98.62 88 ILE A O 1
ATOM 670 N N . LYS A 1 89 ? -5.783 9.140 7.974 1.00 98.31 89 LYS A N 1
ATOM 671 C CA . LYS A 1 89 ? -5.383 10.237 8.859 1.00 98.31 89 LYS A CA 1
ATOM 672 C C . LYS A 1 89 ? -5.047 9.747 10.262 1.00 98.31 89 LYS A C 1
ATOM 674 O O . LYS A 1 89 ? -5.741 8.910 10.852 1.00 98.31 89 LYS A O 1
ATOM 679 N N . ALA A 1 90 ? -3.994 10.317 10.841 1.00 95.25 90 ALA A N 1
ATOM 680 C CA . ALA A 1 90 ? -3.610 10.001 12.208 1.00 95.25 90 ALA A CA 1
ATOM 681 C C . ALA A 1 90 ? -4.706 10.445 13.188 1.00 95.25 90 ALA A C 1
ATOM 683 O O . ALA A 1 90 ? -5.292 11.517 13.055 1.00 95.25 90 ALA A O 1
ATOM 684 N N . ARG A 1 91 ? -4.940 9.640 14.231 1.00 90.88 91 ARG A N 1
ATOM 685 C CA . ARG A 1 91 ? -5.946 9.849 15.296 1.00 90.88 91 ARG A CA 1
ATOM 686 C C . ARG A 1 91 ? -7.408 9.726 14.854 1.00 90.88 91 ARG A C 1
ATOM 688 O O . ARG A 1 91 ? -8.157 9.080 15.578 1.00 90.88 91 ARG A O 1
ATOM 695 N N . THR A 1 92 ? -7.812 10.322 13.731 1.00 97.00 92 THR A N 1
ATOM 696 C CA . THR A 1 92 ? -9.213 10.303 13.265 1.00 97.00 92 THR A CA 1
ATOM 697 C C . THR A 1 92 ? -9.559 9.043 12.479 1.00 97.00 92 THR A C 1
ATOM 699 O O . THR A 1 92 ? -10.715 8.635 12.495 1.00 97.00 92 THR A O 1
ATOM 702 N N . LEU A 1 93 ? -8.563 8.403 11.848 1.00 97.81 93 LEU A N 1
ATOM 703 C CA . LEU A 1 93 ? -8.738 7.270 10.929 1.00 97.81 93 LEU A CA 1
ATOM 704 C C . LEU A 1 93 ? -9.597 7.598 9.700 1.00 97.81 93 LEU A C 1
ATOM 706 O O . LEU A 1 93 ? -10.079 6.689 9.030 1.00 97.81 93 LEU A O 1
ATOM 710 N N . GLU A 1 94 ? -9.792 8.883 9.408 1.00 98.25 94 GLU A N 1
ATOM 711 C CA . GLU A 1 94 ? -10.482 9.319 8.200 1.00 98.25 94 GLU A CA 1
ATOM 712 C C . GLU A 1 94 ? -9.685 8.900 6.966 1.00 98.25 94 GLU A C 1
ATOM 714 O O . GLU A 1 94 ? -8.456 9.013 6.937 1.00 98.25 94 GLU A O 1
ATOM 719 N N . GLU A 1 95 ? -10.399 8.412 5.956 1.00 98.50 95 GLU A N 1
ATOM 720 C CA . GLU A 1 95 ? -9.816 7.985 4.691 1.00 98.50 95 GLU A CA 1
ATOM 721 C C . GLU A 1 95 ? -9.890 9.131 3.685 1.00 98.50 95 GLU A C 1
ATOM 723 O O . GLU A 1 95 ? -10.965 9.634 3.358 1.00 98.50 95 GLU A O 1
ATOM 728 N N . GLU A 1 96 ? -8.735 9.534 3.177 1.00 98.44 96 GLU A N 1
ATOM 729 C CA . GLU A 1 96 ? -8.609 10.440 2.047 1.00 98.44 96 GLU A CA 1
ATOM 730 C C . GLU A 1 96 ? -8.298 9.616 0.798 1.00 98.44 96 GLU A C 1
ATOM 732 O O . GLU A 1 96 ? -7.300 8.897 0.752 1.00 98.44 96 GLU A O 1
ATOM 737 N N . VAL A 1 97 ? -9.166 9.696 -0.211 1.00 98.50 97 VAL A N 1
ATOM 738 C CA . VAL A 1 97 ? -8.984 8.965 -1.471 1.00 98.50 97 VAL A CA 1
ATOM 739 C C . VAL A 1 97 ? -7.796 9.538 -2.236 1.00 98.50 97 VAL A C 1
ATOM 741 O O . VAL A 1 97 ? -7.718 10.743 -2.464 1.00 98.50 97 VAL A O 1
ATOM 744 N N . LEU A 1 98 ? -6.901 8.653 -2.669 1.00 98.19 98 LEU A N 1
ATOM 745 C CA . LEU A 1 98 ? -5.745 8.980 -3.491 1.00 98.19 98 LEU A CA 1
ATOM 746 C C . LEU A 1 98 ? -5.978 8.550 -4.942 1.00 98.19 98 LEU A C 1
ATOM 748 O O . LEU A 1 98 ? -6.694 7.589 -5.233 1.00 98.19 98 LEU A O 1
ATOM 752 N N . CYS A 1 99 ? -5.323 9.254 -5.855 1.00 97.69 99 CYS A N 1
ATOM 753 C 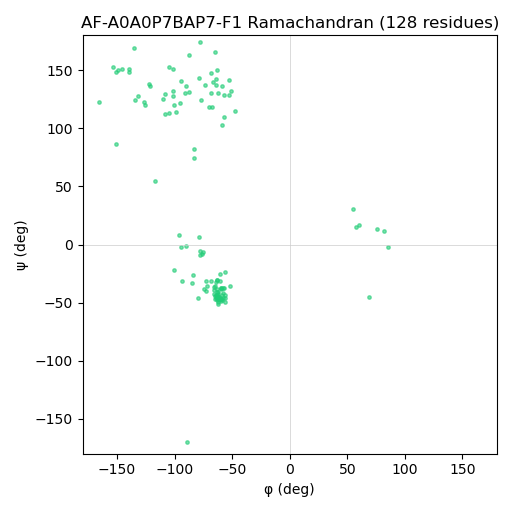CA . CYS A 1 99 ? -5.259 8.915 -7.269 1.00 97.69 99 CYS A CA 1
ATOM 754 C C . CYS A 1 99 ? -4.028 8.030 -7.513 1.00 97.69 99 CYS A C 1
ATOM 756 O O . CYS A 1 99 ? -2.936 8.373 -7.061 1.00 97.69 99 CYS A O 1
ATOM 758 N N . PHE A 1 100 ? -4.181 6.893 -8.204 1.00 97.69 100 PHE A N 1
ATOM 759 C CA . PHE A 1 100 ? -3.064 5.967 -8.444 1.00 97.69 100 PHE A CA 1
ATOM 760 C C . PHE A 1 100 ? -1.952 6.627 -9.260 1.00 97.69 100 PHE A C 1
ATOM 762 O O . PHE A 1 100 ? -0.771 6.441 -8.969 1.00 97.69 100 PHE A O 1
ATOM 769 N N . GLU A 1 101 ? -2.341 7.405 -10.265 1.00 95.81 101 GLU A N 1
ATOM 770 C CA . GLU A 1 101 ? -1.463 8.127 -11.178 1.00 95.81 101 GLU A CA 1
ATOM 771 C C . GLU A 1 101 ? -0.567 9.128 -10.435 1.00 95.81 101 GLU A C 1
ATOM 773 O O . GLU A 1 101 ? 0.587 9.307 -10.820 1.00 95.81 101 GLU A O 1
ATOM 778 N N . ASP A 1 102 ? -1.060 9.681 -9.324 1.00 96.81 102 ASP A N 1
ATOM 779 C CA . ASP A 1 102 ? -0.373 10.694 -8.519 1.00 96.81 102 ASP A CA 1
ATOM 780 C C . ASP A 1 102 ? 0.429 10.099 -7.342 1.00 96.81 102 ASP A C 1
ATOM 782 O O . ASP A 1 102 ? 1.098 10.834 -6.617 1.00 96.81 102 ASP A O 1
ATOM 786 N N . LEU A 1 103 ? 0.399 8.772 -7.128 1.00 96.81 103 LEU A N 1
ATOM 787 C CA . LEU A 1 103 ? 1.100 8.133 -6.000 1.00 96.81 103 LEU A CA 1
ATOM 788 C C . LEU A 1 103 ? 2.623 8.294 -6.076 1.00 96.81 103 LEU A C 1
ATOM 790 O O . LEU A 1 103 ? 3.305 8.336 -5.054 1.00 96.81 103 LEU A O 1
ATOM 794 N N . CYS A 1 104 ? 3.183 8.329 -7.279 1.00 96.12 104 CYS A N 1
ATOM 795 C CA . CYS A 1 104 ? 4.619 8.437 -7.492 1.00 96.12 104 CYS A CA 1
ATOM 796 C C . CYS A 1 104 ? 4.874 9.194 -8.794 1.00 96.12 104 CYS A C 1
ATOM 798 O O . CYS A 1 104 ? 4.083 9.102 -9.730 1.00 96.12 104 CYS A O 1
ATOM 800 N N . ASP A 1 105 ? 5.992 9.904 -8.865 1.00 94.94 105 ASP A N 1
ATOM 801 C CA . ASP A 1 105 ? 6.438 10.680 -10.021 1.00 94.94 105 ASP A CA 1
ATOM 802 C C . ASP A 1 105 ? 7.511 9.959 -10.854 1.00 94.94 105 ASP A C 1
ATOM 804 O O . ASP A 1 105 ? 7.639 10.235 -12.043 1.00 94.94 105 ASP A O 1
ATOM 808 N N . ALA A 1 106 ? 8.239 8.996 -10.278 1.00 94.19 106 ALA A N 1
ATOM 809 C CA . ALA A 1 106 ? 9.271 8.255 -11.005 1.00 94.19 106 ALA A CA 1
ATOM 810 C C . ALA A 1 106 ? 8.681 7.339 -12.078 1.00 94.19 106 ALA A C 1
ATOM 812 O O . ALA A 1 106 ? 7.625 6.742 -11.892 1.00 94.19 106 ALA A O 1
ATOM 813 N N . THR A 1 107 ? 9.402 7.149 -13.169 1.00 93.19 107 THR A N 1
ATOM 814 C CA . THR A 1 107 ? 9.125 6.181 -14.234 1.00 93.19 107 THR A CA 1
ATOM 815 C C . THR A 1 107 ? 9.743 4.811 -13.932 1.00 93.19 107 THR A C 1
ATOM 817 O O . THR A 1 107 ? 10.642 4.677 -13.098 1.00 93.19 107 THR A O 1
ATOM 820 N N . ASP A 1 108 ? 9.286 3.770 -14.637 1.00 91.81 108 ASP A N 1
ATOM 821 C CA . ASP A 1 108 ? 9.851 2.416 -14.524 1.00 91.81 108 ASP A CA 1
ATOM 822 C C . ASP A 1 108 ? 11.359 2.392 -14.843 1.00 91.81 108 ASP A C 1
ATOM 824 O O . ASP A 1 108 ? 12.118 1.670 -14.191 1.00 91.81 108 ASP A O 1
ATOM 828 N N . ASP A 1 109 ? 11.801 3.192 -15.819 1.00 92.25 109 ASP A N 1
ATOM 829 C CA . ASP A 1 109 ? 13.206 3.259 -16.227 1.00 92.25 109 ASP A CA 1
ATOM 830 C C . ASP A 1 109 ? 14.073 3.987 -15.196 1.00 92.25 109 ASP A C 1
ATOM 832 O O . ASP A 1 109 ? 15.153 3.494 -14.879 1.00 92.25 109 ASP A O 1
ATOM 836 N N . GLU A 1 110 ? 13.592 5.080 -14.594 1.00 93.81 110 GLU A N 1
ATOM 837 C CA . GLU A 1 110 ? 14.316 5.770 -13.514 1.00 93.81 110 GLU A CA 1
ATOM 838 C C . GLU A 1 110 ? 14.495 4.871 -12.286 1.00 93.81 110 GLU A C 1
ATOM 840 O O . GLU A 1 110 ? 15.574 4.828 -11.692 1.00 93.81 110 GLU A O 1
ATOM 845 N N . VAL A 1 111 ? 13.456 4.120 -11.896 1.00 92.62 111 VAL A N 1
ATOM 846 C CA . VAL A 1 111 ? 13.564 3.165 -10.783 1.00 92.62 111 VAL A CA 1
ATOM 847 C C . VAL A 1 111 ? 14.544 2.048 -11.133 1.00 92.62 111 VAL A C 1
ATOM 849 O O . VAL A 1 111 ? 15.411 1.716 -10.322 1.00 92.62 111 VAL A O 1
ATOM 852 N N . ARG A 1 112 ? 14.463 1.494 -12.349 1.00 90.50 112 ARG A N 1
ATOM 853 C CA . ARG A 1 112 ? 15.397 0.462 -12.816 1.00 90.50 112 ARG A CA 1
ATOM 854 C C . ARG A 1 112 ? 16.837 0.967 -12.810 1.00 90.50 112 ARG A C 1
ATOM 856 O O . ARG A 1 112 ? 17.712 0.263 -12.314 1.00 90.50 112 ARG A O 1
ATOM 863 N N . GLU A 1 113 ? 17.085 2.161 -13.332 1.00 92.31 113 GLU A N 1
ATOM 864 C CA . GLU A 1 113 ? 18.412 2.772 -13.364 1.00 92.31 113 GLU A CA 1
ATOM 865 C C . GLU A 1 113 ? 18.980 2.928 -11.951 1.00 92.31 113 GLU A C 1
ATOM 867 O O . GLU A 1 113 ? 20.102 2.494 -11.691 1.00 92.31 113 GLU A O 1
ATOM 872 N N . ARG A 1 114 ? 18.188 3.458 -11.008 1.00 91.31 114 ARG A N 1
ATOM 873 C CA . ARG A 1 114 ? 18.597 3.595 -9.600 1.00 91.31 114 ARG A CA 1
ATOM 874 C C . ARG A 1 114 ? 18.971 2.249 -8.976 1.00 91.31 114 ARG A C 1
ATOM 876 O O . ARG A 1 114 ? 19.967 2.175 -8.257 1.00 91.31 114 ARG A O 1
ATOM 883 N N . VAL A 1 115 ? 18.206 1.191 -9.261 1.00 90.31 115 VAL A N 1
ATOM 884 C CA . VAL A 1 115 ? 18.494 -0.170 -8.775 1.00 90.31 115 VAL A CA 1
ATOM 885 C C . VAL A 1 115 ? 19.804 -0.704 -9.361 1.00 90.31 115 VAL A C 1
ATOM 887 O O . VAL A 1 115 ? 20.639 -1.193 -8.604 1.00 90.31 115 VAL A O 1
ATOM 890 N N . LEU A 1 116 ? 20.018 -0.571 -10.675 1.00 90.94 116 LEU A N 1
ATOM 891 C CA . LEU A 1 116 ? 21.244 -1.025 -11.347 1.00 90.94 116 LEU A CA 1
ATOM 892 C C . LEU A 1 116 ? 22.480 -0.275 -10.836 1.00 90.94 116 LEU A C 1
ATOM 894 O O . LEU A 1 116 ? 23.452 -0.904 -10.419 1.00 90.94 116 LEU A O 1
ATOM 898 N N . LEU A 1 117 ? 22.403 1.059 -10.754 1.00 92.81 117 LEU A N 1
ATOM 899 C CA . LEU A 1 117 ? 23.465 1.894 -10.188 1.00 92.81 117 LEU A CA 1
ATOM 900 C C . LEU A 1 117 ? 23.807 1.468 -8.758 1.00 92.81 117 LEU A C 1
ATOM 902 O O . LEU A 1 117 ? 24.982 1.360 -8.403 1.00 92.81 117 LEU A O 1
ATOM 906 N N . LYS A 1 118 ? 22.792 1.191 -7.929 1.00 90.56 118 LYS A N 1
ATOM 907 C CA . LYS A 1 118 ? 23.001 0.743 -6.548 1.00 90.56 118 LYS A CA 1
ATOM 908 C C . LYS A 1 118 ? 23.612 -0.658 -6.468 1.00 90.56 118 LYS A C 1
ATOM 910 O O . LYS A 1 118 ? 24.376 -0.917 -5.539 1.00 90.56 118 LYS A O 1
ATOM 915 N N . ALA A 1 119 ? 23.307 -1.526 -7.429 1.00 91.88 119 ALA A N 1
ATOM 916 C CA . ALA A 1 119 ? 23.892 -2.857 -7.565 1.00 91.88 119 ALA A CA 1
ATOM 917 C C . ALA A 1 119 ? 25.334 -2.842 -8.116 1.00 91.88 119 ALA A C 1
ATOM 919 O O . ALA A 1 119 ? 25.986 -3.883 -8.139 1.00 91.88 119 ALA A O 1
ATOM 920 N N . GLY A 1 120 ? 25.855 -1.680 -8.532 1.00 91.06 120 GLY A N 1
ATOM 921 C CA . GLY A 1 120 ? 27.160 -1.572 -9.191 1.00 91.06 120 GLY A CA 1
ATOM 922 C C . GLY A 1 120 ? 27.139 -2.040 -10.649 1.00 91.06 120 GLY A C 1
ATOM 923 O O . GLY A 1 120 ? 28.195 -2.236 -11.250 1.00 91.06 120 GLY A O 1
ATOM 924 N N . GLU A 1 121 ? 25.949 -2.211 -11.221 1.00 84.19 121 GLU A N 1
ATOM 925 C CA . GLU A 1 121 ? 25.759 -2.506 -12.633 1.00 84.19 121 GLU A CA 1
ATOM 926 C C . GLU A 1 121 ? 25.702 -1.185 -13.406 1.00 84.19 121 GLU A C 1
ATOM 928 O O . GLU A 1 121 ? 24.987 -0.256 -13.029 1.00 84.19 121 GLU A O 1
ATOM 933 N N . VAL A 1 122 ? 26.471 -1.077 -14.492 1.00 73.38 122 VAL A N 1
ATOM 934 C CA . VAL A 1 122 ? 26.395 0.090 -15.378 1.00 73.38 122 VAL A CA 1
ATOM 935 C C . VAL A 1 122 ? 25.055 0.011 -16.109 1.00 73.38 122 VAL A C 1
ATOM 937 O O . VAL A 1 122 ? 24.847 -0.959 -16.846 1.00 73.38 122 VAL A O 1
ATOM 940 N N . PRO A 1 123 ? 24.141 0.985 -15.943 1.00 60.47 123 PRO A N 1
ATOM 941 C CA . PRO A 1 123 ? 22.923 1.015 -16.735 1.00 60.47 123 PRO A CA 1
ATOM 942 C C . PRO A 1 123 ? 23.330 1.043 -18.205 1.00 60.47 123 PRO A C 1
AT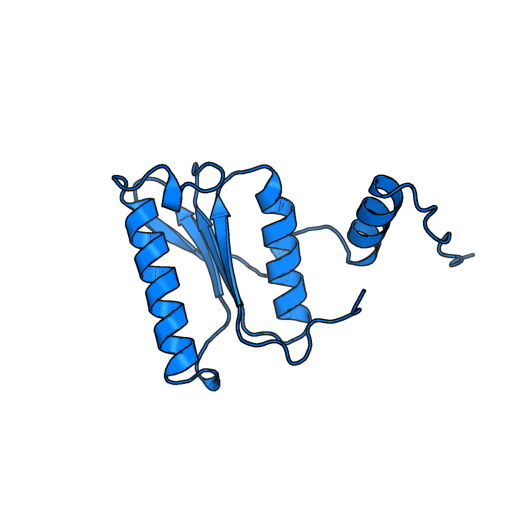OM 944 O O . PRO A 1 123 ? 24.172 1.854 -18.599 1.00 60.47 123 PRO A O 1
ATOM 947 N N . ALA A 1 124 ? 22.776 0.146 -19.023 1.00 59.81 124 ALA A N 1
ATOM 948 C CA . ALA A 1 124 ? 22.938 0.263 -20.463 1.00 59.81 124 ALA A CA 1
ATOM 949 C C . ALA A 1 124 ? 22.405 1.647 -20.851 1.00 59.81 124 ALA A C 1
ATOM 951 O O . ALA A 1 124 ? 21.208 1.894 -20.716 1.00 59.81 124 ALA A O 1
ATOM 952 N N . LEU A 1 125 ? 23.303 2.558 -21.242 1.00 53.50 125 LEU A N 1
ATOM 953 C CA . LEU A 1 125 ? 22.943 3.900 -21.686 1.00 53.50 125 LEU A CA 1
ATOM 954 C C . LEU A 1 125 ? 21.805 3.762 -22.697 1.00 53.50 125 LEU A C 1
ATOM 956 O O . LEU A 1 125 ? 21.988 3.155 -23.758 1.00 53.50 125 LEU A O 1
ATOM 960 N N . SER A 1 126 ? 20.630 4.287 -22.343 1.00 50.25 126 SER A N 1
ATOM 961 C CA . SER A 1 126 ? 19.506 4.385 -23.264 1.00 50.25 126 SER A CA 1
ATOM 962 C C . SER A 1 126 ? 19.965 5.228 -24.446 1.00 50.25 126 SER A C 1
ATOM 964 O O . SER A 1 126 ? 20.136 6.443 -24.362 1.00 50.25 126 SER A O 1
ATOM 966 N N . THR A 1 127 ? 20.255 4.557 -25.551 1.00 50.03 127 THR A N 1
ATOM 967 C CA . THR A 1 127 ? 20.622 5.180 -26.816 1.00 50.03 127 THR A CA 1
ATOM 968 C C . THR A 1 127 ? 19.337 5.567 -27.541 1.00 50.03 127 THR A C 1
ATOM 970 O O . THR A 1 127 ? 18.923 4.906 -28.484 1.00 50.03 127 THR A O 1
ATOM 973 N N . ALA A 1 128 ? 18.677 6.632 -27.081 1.00 42.91 128 ALA A N 1
ATOM 974 C CA . ALA A 1 128 ? 17.648 7.365 -27.826 1.00 42.91 128 ALA A CA 1
ATOM 975 C C . ALA A 1 128 ? 17.409 8.714 -27.113 1.00 42.91 128 ALA A C 1
ATOM 977 O O . ALA A 1 128 ? 17.073 8.717 -25.937 1.00 42.91 128 ALA A O 1
ATOM 978 N N . LYS A 1 129 ? 17.549 9.899 -27.716 1.00 39.06 129 LYS A N 1
ATOM 979 C CA . LYS A 1 129 ? 17.309 10.309 -29.106 1.00 39.06 129 LYS A CA 1
ATOM 980 C C . LYS A 1 129 ? 18.233 11.474 -29.507 1.00 39.06 129 LYS A C 1
ATOM 982 O O . LYS A 1 129 ? 18.560 12.309 -28.667 1.00 39.06 129 LYS A O 1
ATOM 987 N N . LEU A 1 130 ? 18.602 11.498 -30.792 1.00 37.00 130 LEU A N 1
ATOM 988 C CA . LEU A 1 130 ? 18.989 12.700 -31.546 1.00 37.00 130 LEU A CA 1
ATOM 989 C C . LEU A 1 130 ? 17.786 13.636 -31.718 1.00 37.00 130 LEU A C 1
ATOM 991 O O . LEU A 1 130 ? 16.655 13.101 -31.815 1.00 37.00 130 LEU A O 1
#

pLDDT: mean 92.4, std 12.68, range [37.0, 98.81]

Mean predicted aligned error: 5.12 Å

Foldseek 3Di:
DPPACAPPFADEAEEEPEPCQQVSLVVQLRCVVRVHAYEYEYEYPAYVPNLVVVVPAPVNVVVCCVVVVVVVCCVVPSPPRHHFHWYQYPPVRDTDGDDSVPSHDDDPVRVVCVVCVVVVHHPPPPPDDD